Protein AF-A0A6B3HAZ8-F1 (afdb_monomer_lite)

Foldseek 3Di:
DAFDDPDPPDTDGDPVNVCVLVLQVCQVVVPPVNVVVVHHHDQAAPRDADDDPVLCVVVVVDPDVCSGRHHD

Structure (mmCIF, N/CA/C/O backbone):
data_AF-A0A6B3HAZ8-F1
#
_entry.id   AF-A0A6B3HAZ8-F1
#
loop_
_atom_site.group_PDB
_atom_site.id
_atom_site.type_symbol
_atom_site.label_atom_id
_atom_site.label_alt_id
_atom_site.label_comp_id
_atom_site.label_asym_id
_atom_site.label_entity_id
_atom_site.label_seq_id
_atom_site.pdbx_PDB_ins_code
_atom_site.Cartn_x
_atom_site.Cartn_y
_atom_site.Cartn_z
_atom_site.occupancy
_atom_site.B_iso_or_equiv
_atom_site.auth_seq_id
_atom_site.auth_comp_id
_atom_site.auth_asym_id
_atom_site.auth_atom_id
_atom_site.pdbx_PDB_model_num
ATOM 1 N N . ASP A 1 1 ? 0.959 3.893 -13.092 1.00 73.12 1 ASP A N 1
ATOM 2 C CA . ASP A 1 1 ? 0.891 2.591 -13.775 1.00 73.12 1 ASP A CA 1
ATOM 3 C C . ASP A 1 1 ? 1.983 1.693 -13.201 1.00 73.12 1 ASP A C 1
ATOM 5 O O . ASP A 1 1 ? 3.070 2.210 -12.966 1.00 73.12 1 ASP A O 1
ATOM 9 N N . MET A 1 2 ? 1.680 0.438 -12.862 1.00 89.06 2 MET A N 1
ATOM 10 C CA . MET A 1 2 ? 2.633 -0.545 -12.308 1.00 89.06 2 MET A CA 1
ATOM 11 C C . MET A 1 2 ? 2.531 -1.853 -13.091 1.00 89.06 2 MET A C 1
ATOM 13 O O . MET A 1 2 ? 1.448 -2.198 -13.578 1.00 89.06 2 MET A O 1
ATOM 17 N N . GLY A 1 3 ? 3.640 -2.582 -13.169 1.00 93.31 3 GLY A N 1
ATOM 18 C CA . GLY A 1 3 ? 3.760 -3.831 -13.908 1.00 93.31 3 GLY A CA 1
ATOM 19 C C . GLY A 1 3 ? 3.882 -3.661 -15.422 1.00 93.31 3 GLY A C 1
ATOM 20 O O . GLY A 1 3 ? 3.470 -2.6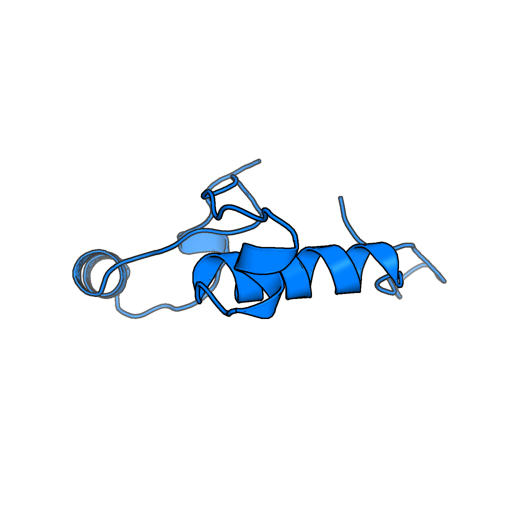57 -16.003 1.00 93.31 3 GLY A O 1
ATOM 21 N N . GLU A 1 4 ? 4.416 -4.695 -16.062 1.00 95.44 4 GLU A N 1
ATOM 22 C CA . GLU A 1 4 ? 4.680 -4.765 -17.499 1.00 95.44 4 GLU A CA 1
ATOM 23 C C . GLU A 1 4 ? 3.873 -5.897 -18.140 1.00 95.44 4 GLU A C 1
ATOM 25 O O . GLU A 1 4 ? 3.697 -6.965 -17.550 1.00 95.44 4 GLU A O 1
ATOM 30 N N . MET A 1 5 ? 3.349 -5.660 -19.344 1.00 95.88 5 MET A N 1
ATOM 31 C CA . MET A 1 5 ? 2.622 -6.680 -20.104 1.00 95.88 5 MET A CA 1
ATOM 32 C C . MET A 1 5 ? 3.616 -7.688 -20.682 1.00 95.88 5 MET A C 1
ATOM 34 O O . MET A 1 5 ? 4.452 -7.318 -21.504 1.00 95.88 5 MET A O 1
ATOM 38 N N . VAL A 1 6 ? 3.504 -8.950 -20.271 1.00 95.25 6 VAL A N 1
ATOM 39 C CA . VAL A 1 6 ? 4.324 -10.053 -20.803 1.00 95.25 6 VAL A CA 1
ATOM 40 C C . VAL A 1 6 ? 3.598 -10.748 -21.957 1.00 95.25 6 VAL A C 1
ATOM 42 O O . VAL A 1 6 ? 4.227 -11.171 -22.926 1.00 95.25 6 VAL A O 1
ATOM 45 N N . ASP A 1 7 ? 2.265 -10.780 -21.908 1.00 94.94 7 ASP A N 1
ATOM 46 C CA . ASP A 1 7 ? 1.413 -11.153 -23.034 1.00 94.94 7 ASP A CA 1
ATOM 47 C C . ASP A 1 7 ? 0.136 -10.288 -23.086 1.00 94.94 7 ASP A C 1
ATOM 49 O O . ASP A 1 7 ? 0.034 -9.268 -22.408 1.00 94.94 7 ASP A O 1
ATOM 53 N N . ARG A 1 8 ? -0.850 -10.651 -23.921 1.00 95.81 8 ARG A N 1
ATOM 54 C CA . ARG A 1 8 ? -2.108 -9.889 -24.092 1.00 95.81 8 ARG A CA 1
ATOM 55 C C . ARG A 1 8 ? -2.989 -9.793 -22.835 1.00 95.81 8 ARG A C 1
ATOM 57 O O . ARG A 1 8 ? -3.906 -8.976 -22.810 1.00 95.81 8 ARG A O 1
ATOM 64 N N . THR A 1 9 ? -2.774 -10.653 -21.847 1.00 94.94 9 THR A N 1
ATOM 65 C CA . THR A 1 9 ? -3.599 -10.834 -20.641 1.00 94.94 9 THR A CA 1
ATOM 66 C C . THR A 1 9 ? -2.786 -10.877 -19.348 1.00 94.94 9 THR A C 1
ATOM 68 O O . THR A 1 9 ? -3.334 -10.588 -18.288 1.00 94.94 9 THR A O 1
ATOM 71 N N . GLU A 1 10 ? -1.503 -11.220 -19.416 1.00 96.81 10 GLU A N 1
ATOM 72 C CA . GLU A 1 10 ? -0.597 -11.331 -18.282 1.00 96.81 10 GLU A CA 1
ATOM 73 C C . GLU A 1 10 ? 0.210 -10.042 -18.106 1.00 96.81 10 GLU A C 1
ATOM 75 O O . GLU A 1 10 ? 0.932 -9.594 -19.003 1.00 96.81 10 GLU A O 1
ATOM 80 N N . ARG A 1 11 ? 0.109 -9.471 -16.902 1.00 96.69 11 ARG A N 1
ATOM 81 C CA . ARG A 1 11 ? 0.936 -8.360 -16.440 1.00 96.69 11 ARG A CA 1
ATOM 82 C C . ARG A 1 11 ? 1.725 -8.800 -15.216 1.00 96.69 11 ARG A C 1
ATOM 84 O O . ARG A 1 11 ? 1.137 -9.263 -14.240 1.00 96.69 11 ARG A O 1
ATOM 91 N N . VAL A 1 12 ? 3.038 -8.609 -15.255 1.00 96.88 12 VAL A N 1
ATOM 92 C CA . VAL A 1 12 ? 3.951 -8.997 -14.176 1.00 96.88 12 VAL A CA 1
ATOM 93 C C . VAL A 1 12 ? 4.480 -7.753 -13.478 1.00 96.88 12 VAL A C 1
ATOM 95 O O . VAL A 1 12 ? 4.800 -6.755 -14.120 1.00 96.88 12 VAL A O 1
ATOM 98 N N . LEU A 1 13 ? 4.566 -7.808 -12.150 1.00 96.75 13 LEU A N 1
ATOM 99 C CA . LEU A 1 13 ? 5.207 -6.762 -11.360 1.00 96.75 13 LEU A CA 1
ATOM 100 C C . LEU A 1 13 ? 6.722 -6.896 -11.474 1.00 96.75 13 LEU A C 1
ATOM 102 O O . LEU A 1 13 ? 7.291 -7.950 -11.184 1.00 96.75 13 LEU A O 1
ATOM 106 N N . THR A 1 14 ? 7.372 -5.812 -11.874 1.00 96.00 14 THR A N 1
ATOM 107 C CA . THR A 1 14 ? 8.828 -5.744 -11.921 1.00 96.00 14 THR A CA 1
ATOM 108 C C . THR A 1 14 ? 9.406 -5.707 -10.505 1.00 96.00 14 THR A C 1
ATOM 110 O O . THR A 1 14 ? 8.715 -5.425 -9.522 1.00 96.00 14 THR A O 1
ATOM 113 N N . VAL A 1 15 ? 10.717 -5.922 -10.386 1.00 95.81 15 VAL A N 1
ATOM 114 C C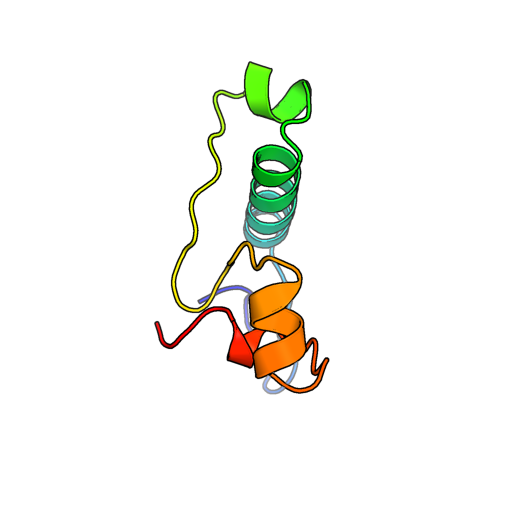A . VAL A 1 15 ? 11.428 -5.745 -9.108 1.00 95.81 15 VAL A CA 1
ATOM 115 C C . VAL A 1 15 ? 11.235 -4.326 -8.556 1.00 95.81 15 VAL A C 1
ATOM 117 O O . VAL A 1 15 ? 11.098 -4.156 -7.346 1.00 95.81 15 VAL A O 1
ATOM 120 N N . ALA A 1 16 ? 11.166 -3.315 -9.428 1.00 94.25 16 ALA A N 1
ATOM 121 C CA . ALA A 1 16 ? 10.925 -1.932 -9.028 1.00 94.25 16 ALA A CA 1
ATOM 122 C C . ALA A 1 16 ? 9.505 -1.725 -8.470 1.00 94.25 16 ALA A C 1
ATOM 124 O O . ALA A 1 16 ? 9.342 -1.044 -7.457 1.00 94.25 16 ALA A O 1
ATOM 125 N N . ASP A 1 17 ? 8.490 -2.352 -9.075 1.00 95.88 17 ASP A N 1
ATOM 126 C CA . ASP A 1 17 ? 7.114 -2.304 -8.565 1.00 95.88 17 ASP A CA 1
ATOM 127 C C . ASP A 1 17 ? 7.014 -2.959 -7.183 1.00 95.88 17 ASP A C 1
ATOM 129 O O . ASP A 1 17 ? 6.433 -2.392 -6.256 1.00 95.88 17 ASP A O 1
ATOM 133 N N . LEU A 1 18 ? 7.630 -4.134 -7.021 1.00 95.12 18 LEU A N 1
ATOM 134 C CA . LEU A 1 18 ? 7.663 -4.848 -5.745 1.00 95.12 18 LEU A CA 1
ATOM 135 C C . LEU A 1 18 ? 8.377 -4.031 -4.663 1.00 95.12 18 LEU A C 1
ATOM 137 O O . LEU A 1 18 ? 7.861 -3.910 -3.552 1.00 95.12 18 LEU A O 1
ATOM 141 N N . ALA A 1 19 ? 9.524 -3.430 -4.994 1.00 93.69 19 ALA A N 1
ATOM 142 C CA . ALA A 1 19 ? 10.262 -2.562 -4.082 1.00 93.69 19 ALA A CA 1
ATOM 143 C C . ALA A 1 19 ? 9.420 -1.354 -3.654 1.00 93.69 19 ALA A C 1
ATOM 145 O O . ALA A 1 19 ? 9.361 -1.036 -2.468 1.00 93.69 19 ALA A O 1
ATOM 146 N N . LYS A 1 20 ? 8.698 -0.731 -4.592 1.00 93.75 20 LYS A N 1
ATOM 147 C CA . LYS A 1 20 ? 7.798 0.388 -4.300 1.00 93.75 20 LYS A CA 1
ATOM 148 C C . LYS A 1 20 ? 6.664 -0.013 -3.356 1.00 93.75 20 LYS A C 1
ATOM 150 O O . LYS A 1 20 ? 6.386 0.708 -2.396 1.00 93.75 20 LYS A O 1
ATOM 155 N N . ILE A 1 21 ? 6.008 -1.148 -3.606 1.00 94.12 21 ILE A N 1
ATOM 156 C CA . ILE A 1 21 ? 4.911 -1.646 -2.761 1.00 94.12 21 ILE A CA 1
ATOM 157 C C . ILE A 1 21 ? 5.426 -1.967 -1.352 1.00 94.12 21 ILE A C 1
ATOM 159 O O . ILE A 1 21 ? 4.842 -1.519 -0.364 1.00 94.12 21 ILE A O 1
ATOM 163 N N . ALA A 1 22 ? 6.537 -2.703 -1.257 1.00 93.88 22 ALA A N 1
ATOM 164 C 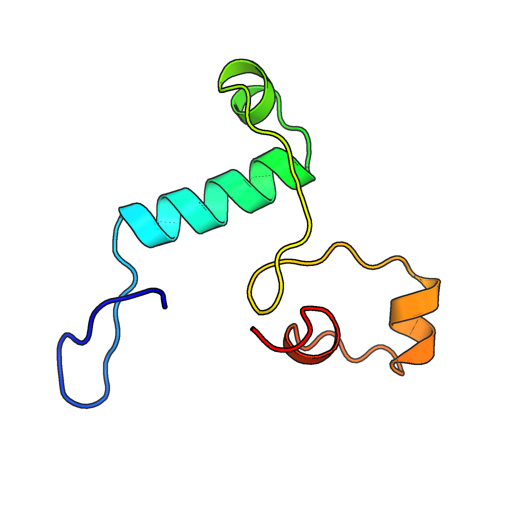CA . ALA A 1 22 ? 7.137 -3.084 0.017 1.00 93.88 22 ALA A CA 1
ATOM 165 C C . ALA A 1 22 ? 7.599 -1.858 0.816 1.00 93.88 22 ALA A C 1
ATOM 167 O O . ALA A 1 22 ? 7.240 -1.733 1.987 1.00 93.88 22 ALA A O 1
ATOM 168 N N . GLY A 1 23 ? 8.328 -0.933 0.182 1.00 92.81 23 GLY A N 1
ATOM 169 C CA . GLY A 1 23 ? 8.783 0.315 0.801 1.00 92.81 23 GLY A CA 1
ATOM 170 C C . GLY A 1 23 ? 7.616 1.133 1.347 1.00 92.81 23 GLY A C 1
ATOM 171 O O . GLY A 1 23 ? 7.586 1.463 2.528 1.00 92.81 23 GLY A O 1
ATOM 172 N N . THR A 1 24 ? 6.556 1.316 0.550 1.00 94.75 24 THR A N 1
ATOM 173 C CA . THR A 1 24 ? 5.347 2.043 0.986 1.00 94.75 24 THR A CA 1
ATOM 174 C C . THR A 1 24 ? 4.728 1.435 2.249 1.00 94.75 24 THR A C 1
ATOM 176 O O . THR A 1 24 ? 4.383 2.158 3.187 1.00 94.75 24 THR A O 1
ATOM 179 N N . TYR A 1 25 ? 4.617 0.105 2.316 1.00 94.31 25 TYR A N 1
ATOM 180 C CA . TYR A 1 25 ? 4.105 -0.579 3.505 1.00 94.31 25 TYR A CA 1
ATOM 181 C C . TYR A 1 25 ? 5.045 -0.446 4.714 1.00 94.31 25 TYR A C 1
ATOM 183 O O . TYR A 1 25 ? 4.591 -0.209 5.836 1.00 94.31 25 TYR A O 1
ATOM 191 N N . HIS A 1 26 ? 6.355 -0.578 4.508 1.00 94.06 26 HIS A N 1
ATOM 192 C CA . HIS A 1 26 ? 7.361 -0.442 5.561 1.00 94.06 26 HIS A CA 1
ATOM 193 C C . HIS A 1 26 ? 7.430 0.981 6.126 1.00 94.06 26 HIS A C 1
ATOM 195 O O . HIS A 1 26 ? 7.488 1.152 7.350 1.00 94.06 26 HIS A O 1
ATOM 201 N N . ALA A 1 27 ? 7.338 1.989 5.259 1.00 94.00 27 ALA A N 1
ATOM 202 C CA . ALA A 1 27 ? 7.212 3.392 5.626 1.00 94.00 27 ALA A CA 1
ATOM 203 C C . ALA A 1 27 ? 5.935 3.632 6.445 1.00 94.00 27 ALA A C 1
ATOM 205 O O . ALA A 1 27 ? 6.002 4.250 7.507 1.00 94.00 27 ALA A O 1
ATOM 206 N N . TRP A 1 28 ? 4.792 3.071 6.023 1.00 94.75 28 TRP A N 1
ATOM 207 C CA . TRP A 1 28 ? 3.529 3.168 6.770 1.00 94.75 28 TRP A CA 1
ATOM 208 C C . TRP A 1 28 ? 3.624 2.536 8.163 1.00 94.75 28 TRP A C 1
ATOM 210 O O . TRP A 1 28 ? 3.188 3.115 9.157 1.00 94.75 28 TRP A O 1
ATOM 220 N N . ARG A 1 29 ? 4.238 1.349 8.263 1.00 93.00 29 ARG A N 1
ATOM 221 C CA . ARG A 1 29 ? 4.461 0.667 9.549 1.00 93.00 29 ARG A CA 1
ATOM 222 C C . ARG A 1 29 ? 5.497 1.369 10.427 1.00 93.00 29 ARG A C 1
ATOM 224 O O . ARG A 1 29 ? 5.558 1.063 11.617 1.00 93.00 29 ARG A O 1
ATOM 231 N N . GLY A 1 30 ? 6.316 2.257 9.863 1.00 88.69 30 GLY A N 1
ATOM 232 C CA . GLY A 1 30 ? 7.411 2.920 10.563 1.00 88.69 30 GLY A CA 1
ATOM 233 C C . GLY A 1 30 ? 8.520 1.958 10.996 1.00 88.69 30 GLY A C 1
ATOM 234 O O . GLY A 1 30 ? 9.108 2.145 12.066 1.00 88.69 30 GLY A O 1
ATOM 235 N N . THR A 1 31 ? 8.782 0.908 10.207 1.00 87.94 31 THR A N 1
ATOM 236 C CA . THR A 1 31 ? 9.846 -0.069 10.499 1.00 87.94 31 THR A CA 1
ATOM 237 C C . THR A 1 31 ? 11.225 0.587 10.510 1.00 87.94 31 THR A C 1
ATOM 239 O O . THR A 1 31 ? 11.452 1.553 9.784 1.00 87.94 31 THR A O 1
ATOM 242 N N . THR A 1 32 ? 12.163 0.046 11.293 1.00 81.50 32 THR A N 1
ATOM 243 C CA . THR A 1 32 ? 13.534 0.577 11.401 1.00 81.50 32 THR A CA 1
ATOM 244 C C . THR A 1 32 ? 14.217 0.697 10.038 1.00 81.50 32 THR A C 1
ATOM 246 O O . THR A 1 32 ? 14.760 1.748 9.735 1.00 81.50 32 THR A O 1
ATOM 249 N N . SER A 1 33 ? 14.065 -0.302 9.164 1.00 80.94 33 SER A N 1
ATOM 250 C CA . SER A 1 33 ? 14.602 -0.275 7.796 1.00 80.94 33 SER A CA 1
ATOM 251 C C . SER A 1 33 ? 14.098 0.903 6.955 1.00 80.94 33 SER A C 1
ATOM 253 O O . SER A 1 33 ? 14.873 1.493 6.213 1.00 80.94 33 SER A O 1
ATOM 255 N N . ALA A 1 34 ? 12.822 1.277 7.090 1.00 80.81 34 ALA A N 1
ATOM 256 C CA . ALA A 1 34 ? 12.257 2.434 6.392 1.00 80.81 34 ALA A CA 1
ATOM 257 C C . ALA A 1 34 ? 12.788 3.754 6.966 1.00 80.81 34 ALA A C 1
ATOM 259 O O . ALA A 1 34 ? 13.092 4.678 6.220 1.00 80.81 34 ALA A O 1
ATOM 260 N N . LYS A 1 35 ? 12.959 3.831 8.292 1.00 78.56 35 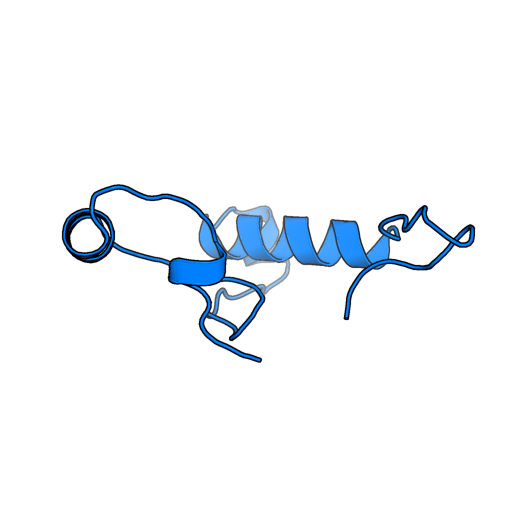LYS A N 1
ATOM 261 C CA . LYS A 1 35 ? 13.541 5.008 8.951 1.00 78.56 35 LYS A CA 1
ATOM 262 C C . LYS A 1 35 ? 15.002 5.217 8.557 1.00 78.56 35 LYS A C 1
ATOM 264 O O . LYS A 1 35 ? 15.380 6.344 8.255 1.00 78.56 35 LYS A O 1
ATOM 269 N N . ASP A 1 36 ? 15.786 4.144 8.517 1.00 83.38 36 ASP A N 1
ATOM 270 C CA . ASP A 1 36 ? 17.199 4.179 8.125 1.00 83.38 36 ASP A CA 1
ATOM 271 C C . ASP A 1 36 ? 17.365 4.555 6.643 1.00 83.38 36 ASP A C 1
ATOM 273 O O . ASP A 1 36 ? 18.311 5.250 6.279 1.00 83.38 36 ASP A O 1
ATOM 277 N N . ALA A 1 37 ? 16.410 4.156 5.796 1.00 80.62 37 ALA A N 1
ATOM 278 C CA . ALA A 1 37 ? 16.325 4.560 4.393 1.00 80.62 37 ALA A CA 1
ATOM 279 C C . ALA A 1 37 ? 15.750 5.978 4.182 1.00 80.62 37 ALA A C 1
ATOM 281 O O . ALA A 1 37 ? 15.708 6.458 3.050 1.00 80.62 37 ALA A O 1
ATOM 282 N N . GLY A 1 38 ? 15.311 6.663 5.246 1.00 81.56 38 GLY A N 1
ATOM 283 C CA . GLY A 1 38 ? 14.694 7.990 5.163 1.00 81.56 38 GLY A CA 1
ATOM 284 C C . GLY A 1 38 ? 13.305 8.001 4.513 1.00 81.56 38 GLY A C 1
ATOM 285 O O . GLY A 1 38 ? 12.844 9.054 4.075 1.00 81.56 38 GLY A O 1
ATOM 286 N N . GLU A 1 39 ? 12.632 6.853 4.436 1.00 83.44 39 GLU A N 1
ATOM 287 C CA . GLU A 1 39 ? 11.313 6.734 3.822 1.00 83.44 39 GLU A CA 1
ATOM 288 C C . GLU A 1 39 ? 10.219 7.257 4.760 1.00 83.44 39 GLU A C 1
ATOM 290 O O . GLU A 1 39 ? 10.095 6.841 5.916 1.00 83.44 39 GLU A O 1
ATOM 295 N N . SER A 1 40 ? 9.390 8.163 4.243 1.00 86.06 40 SER A N 1
ATOM 296 C CA . SER A 1 40 ? 8.216 8.691 4.931 1.00 86.06 40 SER A CA 1
ATOM 297 C C . SER A 1 40 ? 6.945 8.305 4.185 1.00 86.06 40 SER A C 1
ATOM 299 O O . SER A 1 40 ? 6.871 8.342 2.957 1.00 86.06 40 SER A O 1
ATOM 301 N N . TYR A 1 41 ? 5.933 7.891 4.942 1.00 92.69 41 TYR A N 1
ATOM 302 C CA . TYR A 1 41 ? 4.648 7.512 4.375 1.00 92.69 41 TYR A CA 1
ATOM 303 C C . TYR A 1 41 ? 3.788 8.739 4.063 1.00 92.69 41 TYR A C 1
ATOM 305 O O . TYR A 1 41 ? 3.663 9.641 4.893 1.00 92.69 41 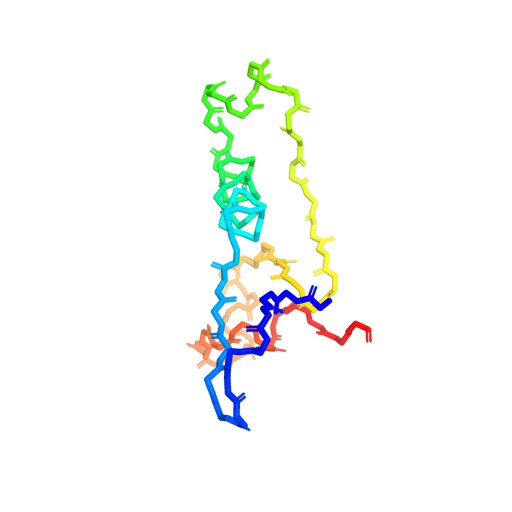TYR A O 1
ATOM 313 N N . ALA A 1 42 ? 3.126 8.710 2.908 1.00 93.06 42 ALA A N 1
ATOM 314 C CA . ALA A 1 42 ? 2.051 9.620 2.542 1.00 93.06 42 ALA A CA 1
ATOM 315 C C . ALA A 1 42 ? 0.977 8.861 1.751 1.00 93.06 42 ALA A C 1
ATOM 317 O O . ALA A 1 42 ? 1.294 7.923 1.017 1.00 93.06 42 ALA A O 1
ATOM 318 N N . ASP A 1 43 ? -0.280 9.281 1.893 1.00 94.50 43 ASP A N 1
ATOM 319 C CA . ASP A 1 43 ? -1.375 8.770 1.069 1.00 94.50 43 ASP A CA 1
ATOM 320 C C . ASP A 1 43 ? -1.215 9.267 -0.376 1.00 94.50 43 ASP A C 1
ATOM 322 O O . ASP A 1 43 ? -0.911 10.439 -0.616 1.00 94.50 43 ASP A O 1
ATOM 326 N N . VAL A 1 44 ? -1.434 8.377 -1.345 1.00 94.06 44 VAL A N 1
ATOM 327 C CA . VAL A 1 44 ? -1.298 8.664 -2.777 1.00 94.06 44 VAL A CA 1
ATOM 328 C C . VAL A 1 44 ? -2.556 8.192 -3.507 1.00 94.06 44 VAL A C 1
ATOM 330 O O . VAL A 1 44 ? -2.842 6.986 -3.489 1.00 94.06 44 VAL A O 1
ATOM 333 N N . PRO A 1 45 ? -3.285 9.101 -4.188 1.00 93.25 45 PRO A N 1
ATOM 334 C CA . PRO A 1 45 ? -4.475 8.744 -4.943 1.00 93.25 45 PRO A CA 1
ATOM 335 C C . PRO A 1 45 ? -4.239 7.592 -5.926 1.00 93.25 45 PRO A C 1
ATOM 337 O O . PRO A 1 45 ? -3.237 7.559 -6.641 1.00 93.25 45 PRO A O 1
ATOM 340 N N . GLY A 1 46 ? -5.141 6.612 -5.924 1.00 91.75 46 GLY A N 1
ATOM 341 C CA . GLY A 1 46 ? -5.056 5.410 -6.756 1.00 91.75 46 GLY A CA 1
ATOM 342 C C . GLY A 1 46 ? -3.954 4.410 -6.377 1.00 91.75 46 GLY A C 1
ATOM 343 O O . GLY A 1 46 ? -3.766 3.436 -7.106 1.00 91.75 46 GLY A O 1
ATOM 344 N N . PHE A 1 47 ? -3.233 4.606 -5.265 1.00 94.25 47 PHE A N 1
ATOM 345 C CA . PHE A 1 47 ? -2.143 3.714 -4.852 1.00 94.25 47 PHE A CA 1
ATOM 346 C C . PHE A 1 47 ? -2.227 3.265 -3.389 1.00 94.25 47 PHE A C 1
ATOM 348 O O . PHE A 1 47 ? -2.372 2.069 -3.135 1.00 94.25 47 PHE A O 1
ATOM 355 N N . CYS A 1 48 ? -2.149 4.186 -2.428 1.00 94.69 48 CYS A N 1
ATOM 356 C CA . CYS A 1 48 ? -2.149 3.859 -1.001 1.00 94.69 48 CYS A CA 1
ATOM 357 C C . CYS A 1 48 ? -2.938 4.889 -0.190 1.00 94.69 48 CYS A C 1
ATOM 359 O O . CYS A 1 48 ? -2.941 6.078 -0.500 1.00 94.69 48 CYS A O 1
ATOM 361 N N . ALA A 1 49 ? -3.618 4.415 0.852 1.00 94.94 49 ALA A N 1
ATOM 362 C CA . ALA A 1 49 ? -4.343 5.255 1.792 1.00 94.94 49 ALA A CA 1
ATOM 363 C C . ALA A 1 49 ? -4.375 4.595 3.176 1.00 94.94 49 ALA A C 1
ATOM 365 O O . ALA A 1 49 ? -4.566 3.380 3.283 1.00 94.94 49 ALA A O 1
ATOM 366 N N . SER A 1 50 ? -4.245 5.397 4.232 1.00 94.94 50 SER A N 1
ATOM 367 C CA . SER A 1 50 ? -4.355 4.950 5.619 1.00 94.94 50 SER A CA 1
ATOM 368 C C . SER A 1 50 ? -5.711 5.353 6.200 1.00 94.94 50 SER A C 1
ATOM 370 O O . SER A 1 50 ? -5.908 6.482 6.643 1.00 94.94 50 SER A O 1
ATOM 372 N N . ALA A 1 51 ? -6.655 4.412 6.242 1.00 94.44 51 ALA A N 1
ATOM 373 C CA . ALA A 1 51 ? -7.991 4.641 6.789 1.00 94.44 51 ALA A CA 1
ATOM 374 C C . ALA A 1 51 ? -8.096 4.227 8.266 1.00 94.44 51 ALA A C 1
ATOM 376 O O . ALA A 1 51 ? -7.545 3.210 8.689 1.00 94.44 51 ALA A O 1
ATOM 377 N N . ASN A 1 52 ? -8.851 4.995 9.054 1.00 95.31 52 ASN A N 1
ATOM 378 C CA . ASN A 1 52 ? -9.181 4.636 10.434 1.00 95.31 52 ASN A CA 1
ATOM 379 C C . ASN A 1 52 ? -10.465 3.783 10.504 1.00 95.31 52 ASN A C 1
ATOM 381 O O . ASN A 1 52 ? -11.205 3.643 9.527 1.00 95.31 52 ASN A O 1
ATOM 385 N N . LEU A 1 53 ? -10.761 3.234 11.687 1.00 95.62 53 LEU A N 1
ATOM 386 C CA . LEU A 1 53 ? -11.924 2.363 11.894 1.00 95.62 53 LEU A CA 1
ATOM 387 C C . LEU A 1 53 ? -13.264 3.045 11.564 1.00 95.62 53 LEU A C 1
ATOM 389 O O . LEU A 1 53 ? -14.165 2.388 11.048 1.00 95.62 53 LEU A O 1
ATOM 393 N N . LYS A 1 54 ? -13.391 4.353 11.821 1.00 96.62 54 LYS A N 1
ATOM 394 C CA . LYS A 1 54 ? -14.610 5.116 11.525 1.00 96.62 54 LYS A CA 1
ATOM 395 C C . LYS A 1 54 ? -14.875 5.153 10.018 1.00 96.62 54 LYS A C 1
ATOM 397 O O . LYS A 1 54 ? -15.980 4.841 9.593 1.00 96.62 54 LYS A O 1
ATOM 402 N N . THR A 1 55 ? -13.853 5.435 9.213 1.00 93.50 55 THR A N 1
ATOM 403 C CA . THR A 1 55 ? -13.952 5.409 7.745 1.00 93.50 55 THR A CA 1
ATOM 404 C C . THR A 1 55 ? -14.312 4.014 7.229 1.00 93.50 55 THR A C 1
ATOM 406 O O . THR A 1 55 ? -15.138 3.865 6.331 1.00 93.50 55 THR A O 1
ATOM 409 N N . VAL A 1 56 ? -13.746 2.956 7.820 1.00 95.56 56 VAL A N 1
ATOM 410 C CA . VAL A 1 56 ? -14.100 1.571 7.460 1.00 95.56 56 VAL A CA 1
ATOM 411 C C . VAL A 1 56 ? -15.571 1.271 7.767 1.00 95.56 56 VAL A C 1
ATOM 413 O O . VAL A 1 56 ? -16.255 0.654 6.949 1.00 95.56 56 VAL A O 1
ATOM 416 N N . GLN A 1 57 ? -16.073 1.741 8.909 1.00 96.69 57 GLN A N 1
ATOM 417 C CA . GLN A 1 57 ? -17.475 1.595 9.292 1.00 96.69 57 GLN A CA 1
ATOM 418 C C . GLN A 1 57 ? -18.414 2.357 8.342 1.00 96.69 57 GLN A C 1
ATOM 420 O O . GLN A 1 57 ? -19.414 1.793 7.905 1.00 96.69 57 GLN A O 1
ATOM 425 N N . GLU A 1 58 ? -18.082 3.598 7.974 1.00 95.31 58 GLU A N 1
ATOM 426 C CA . GLU A 1 58 ? -18.843 4.410 7.005 1.00 95.31 58 GLU A CA 1
ATOM 427 C C . GLU A 1 58 ? -18.951 3.725 5.633 1.00 95.31 58 GLU A C 1
ATOM 429 O O . GLU A 1 58 ? -19.960 3.846 4.938 1.00 95.31 58 GLU A O 1
ATOM 434 N N . HIS A 1 59 ? -17.942 2.938 5.259 1.00 93.81 59 HIS A N 1
ATOM 435 C CA . HIS A 1 59 ? -17.949 2.137 4.038 1.00 93.81 59 HIS A CA 1
ATOM 436 C C . HIS A 1 59 ? -18.604 0.757 4.180 1.00 93.81 59 HIS A C 1
ATOM 438 O O . HIS A 1 59 ? -18.573 -0.016 3.219 1.00 93.81 59 HIS A O 1
ATOM 444 N N . GLY A 1 60 ? -19.218 0.448 5.325 1.00 95.44 60 GLY A N 1
ATOM 445 C CA . GLY A 1 60 ? -19.894 -0.827 5.566 1.00 95.44 60 GLY A CA 1
ATOM 446 C C . GLY A 1 60 ? -18.930 -2.007 5.683 1.00 95.44 60 GLY A C 1
ATOM 447 O O . GLY A 1 60 ? -19.277 -3.112 5.281 1.00 95.44 60 GLY A O 1
ATOM 448 N N . TYR A 1 61 ? -17.715 -1.772 6.192 1.00 95.44 61 TYR A N 1
ATOM 449 C CA . TYR A 1 61 ? -16.655 -2.778 6.356 1.00 95.44 61 TYR A CA 1
ATOM 450 C C . TYR A 1 61 ? -16.144 -3.410 5.049 1.00 95.44 61 TYR A C 1
ATOM 452 O O . TYR A 1 61 ? -15.465 -4.436 5.070 1.00 95.44 61 TYR A O 1
ATOM 460 N N . VAL A 1 62 ? -16.420 -2.790 3.899 1.00 94.81 62 VAL A N 1
ATOM 461 C CA . VAL A 1 62 ? -15.878 -3.213 2.602 1.00 94.81 62 VAL A CA 1
ATOM 462 C C . VAL A 1 62 ? -14.415 -2.792 2.492 1.00 94.81 62 VAL A C 1
ATOM 464 O O . VAL A 1 62 ? -14.139 -1.611 2.346 1.00 94.81 62 VAL A O 1
ATOM 467 N N . LEU A 1 63 ? -13.487 -3.752 2.481 1.00 94.50 63 LEU A N 1
ATOM 468 C CA . LEU A 1 63 ? -12.035 -3.501 2.487 1.00 94.50 63 LEU A CA 1
ATOM 469 C C . LEU A 1 63 ? -11.391 -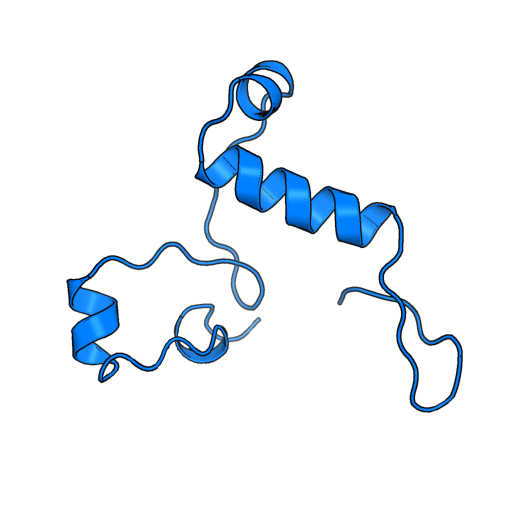3.408 1.092 1.00 94.50 63 LEU A C 1
ATOM 471 O O . LEU A 1 63 ? -10.173 -3.505 0.956 1.00 94.50 63 LEU A O 1
ATOM 475 N N . THR A 1 64 ? -12.186 -3.247 0.034 1.00 94.06 64 THR A N 1
ATOM 476 C CA . THR A 1 64 ? -11.653 -3.132 -1.329 1.00 94.06 64 THR A CA 1
ATOM 477 C C . THR A 1 64 ? -10.857 -1.826 -1.471 1.00 94.06 64 THR A C 1
ATOM 479 O O . THR A 1 64 ? -11.445 -0.757 -1.285 1.00 94.06 64 THR A O 1
ATOM 482 N N . PRO A 1 65 ? -9.561 -1.861 -1.849 1.00 92.81 65 PRO A N 1
ATOM 483 C CA . PRO A 1 65 ? -8.692 -0.678 -1.833 1.00 92.81 65 PRO A CA 1
ATOM 484 C C . PRO A 1 65 ? -9.234 0.525 -2.609 1.00 92.81 65 PRO A C 1
ATOM 486 O O . PRO A 1 65 ? -9.151 1.650 -2.125 1.00 92.81 65 PRO A O 1
ATOM 489 N N . GLY A 1 66 ? -9.875 0.290 -3.763 1.00 91.50 66 GLY A N 1
ATOM 490 C CA . GLY A 1 66 ? -10.465 1.340 -4.607 1.00 91.50 66 GLY A CA 1
ATOM 491 C C . GLY A 1 66 ? -11.482 2.242 -3.897 1.00 91.50 66 GLY A C 1
ATOM 492 O O . GLY A 1 66 ? -11.728 3.358 -4.337 1.00 91.50 66 GLY A O 1
ATOM 493 N N . ARG A 1 67 ? -12.051 1.790 -2.774 1.00 92.00 67 ARG A N 1
ATOM 494 C CA . ARG A 1 67 ? -12.989 2.571 -1.959 1.00 92.00 67 ARG A CA 1
ATOM 495 C C . ARG A 1 67 ? -12.296 3.599 -1.056 1.00 92.00 67 ARG A C 1
ATOM 497 O O . ARG A 1 67 ? -12.956 4.525 -0.605 1.00 92.00 67 ARG A O 1
ATOM 504 N N . TYR A 1 68 ? -10.991 3.447 -0.824 1.00 94.25 68 TYR A N 1
ATOM 505 C CA . TYR A 1 68 ? -10.197 4.263 0.100 1.00 94.25 68 TYR A CA 1
ATOM 506 C C . TYR A 1 68 ? -9.150 5.129 -0.602 1.00 94.25 68 TYR A C 1
ATOM 508 O O . TYR A 1 68 ? -8.860 6.224 -0.138 1.00 94.25 68 TYR A O 1
ATOM 516 N N . VAL A 1 69 ? -8.579 4.649 -1.711 1.00 91.12 69 VAL A N 1
ATOM 517 C CA . VAL A 1 69 ? -7.454 5.325 -2.384 1.00 91.12 69 VAL A CA 1
ATOM 518 C C . VAL A 1 69 ? -7.883 6.448 -3.335 1.00 91.12 69 VAL A C 1
ATOM 520 O O . VAL A 1 69 ? -7.024 7.143 -3.855 1.00 91.12 69 VAL A O 1
ATOM 523 N N . GLY A 1 70 ? -9.182 6.657 -3.580 1.00 85.56 70 GLY A N 1
ATOM 524 C CA . GLY A 1 70 ? -9.665 7.665 -4.535 1.00 85.56 70 GLY A CA 1
ATOM 525 C C . GLY A 1 70 ? -9.270 7.379 -5.995 1.00 85.56 70 GLY A C 1
ATOM 526 O O . GLY A 1 70 ? -8.723 6.321 -6.309 1.00 85.56 70 GLY A O 1
ATOM 527 N N . ALA A 1 71 ? -9.579 8.314 -6.897 1.00 73.62 71 ALA A N 1
ATOM 528 C CA . ALA A 1 71 ? -9.162 8.247 -8.301 1.00 73.62 71 ALA A CA 1
ATOM 529 C C . ALA A 1 71 ? -7.808 8.951 -8.496 1.00 73.62 71 ALA A C 1
ATOM 531 O O . ALA A 1 71 ? -7.579 10.000 -7.890 1.00 73.62 71 ALA A O 1
ATOM 532 N N . ALA A 1 72 ? -6.941 8.355 -9.319 1.00 60.56 72 ALA A N 1
ATOM 533 C CA . ALA A 1 72 ? -5.679 8.942 -9.778 1.00 60.56 72 ALA A CA 1
ATOM 534 C C . ALA A 1 72 ? -5.889 9.868 -10.982 1.00 60.56 72 ALA A C 1
ATOM 536 O O . ALA A 1 72 ? -6.810 9.581 -11.783 1.00 60.56 72 ALA A O 1
#

Secondary structure (DSSP, 8-state):
--SEESSSS-EE--HHHHHHHHHHHHHHHT-HHHHHTT-----BTTTB----HHHHHHTTT---GGGTS---

pLDDT: mean 91.52, std 6.63, range [60.56, 96.88]

Sequence (72 aa):
DMGEMVDRTERVLTVADLAKIAGTYHAWRGTTSAKDAGESYADVPGFCASANLKTVQEHGYVLTPGRYVGAA

Radius of gyration: 14.67 Å; chains: 1; bounding box: 37×21×36 Å